Protein AF-A0A6I9NSM4-F1 (afdb_monomer)

Secondary structure (DSSP, 8-state):
--HHHHHHHHHH-HHHHHHHHHHHHSS-EEEEE-------HHHHHHHHHHHHHT-S-TTTTTTS--TTSSEEEEEETTS-EEEEE-STT--HHHHHHHHHHHHHHHTS----PPP----PPPPPPP----HHHHHHHHHHHHHH-

Mean predicted aligned error: 5.54 Å

Solvent-accessible surface area (backbone atoms only — not comparable to full-atom values): 8936 Å² total; per-residue (Å²): 136,54,75,64,55,61,57,51,51,45,74,76,36,75,58,30,30,53,31,52,52,50,62,72,70,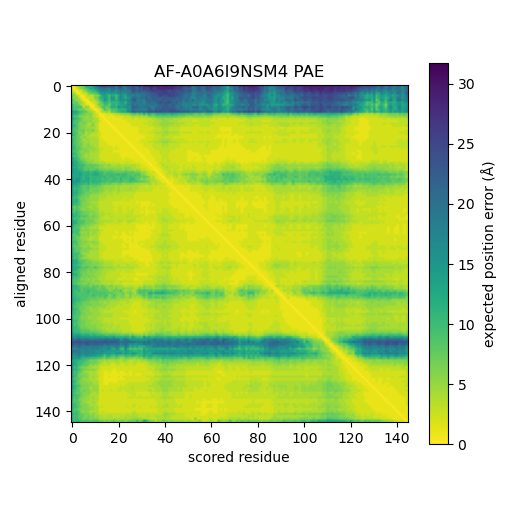40,95,61,45,78,30,81,35,69,85,72,85,89,66,55,83,89,46,40,65,60,52,52,50,41,40,48,74,57,17,71,24,63,92,53,38,35,72,63,62,62,79,82,40,55,40,30,41,38,41,33,75,88,70,53,69,49,66,37,66,35,65,92,87,48,63,68,68,68,53,52,56,49,51,54,51,51,60,58,53,71,70,52,78,88,87,72,84,74,81,90,66,96,72,83,78,84,80,83,74,57,73,84,80,48,76,65,56,49,49,53,50,53,56,51,34,67,73,62,98

Sequence (145 aa):
MSLLFAGYLIRLDKTNTKSVWAIQRSIFTLCLDGAMPQVSDETYRSSAAIQMLHGGGSQWNSGNRWFDKTLQFIIGEDGTCGANYEHAPAEGPPIVALIDHVVEYTRKPDLVRTPMVPLPMPQKLHFNITPEIKKDIEEAKHAMD

pLDDT: mean 90.78, std 11.03, range [45.78, 98.56]

Nearest PDB structures (foldseek):
  1s5o-assembly1_A  TM=9.633E-01  e=6.895E-17  Homo sapiens
  2h3w-assembly2_B  TM=9.815E-01  e=1.344E-16  Mus musculus
  1t7o-assembly1_A  TM=9.792E-01  e=2.802E-16  Mus musculus
  1t7q-assembly1_A  TM=9.768E-01  e=3.659E-16  Mus musculus
  1ndf-assembly1_A  TM=9.738E-01  e=1.487E-15  Mus musculus

Foldseek 3Di:
DAPVLLVVLCVPDPLSVVLSVCQQPDPFAEFEFEDDDDDDPVCVVVSLVCCQAQNVAPVGCNVSDRLVTQKYWYAYPVRRTDIDGDPVPDDDPVVVVVVVVVVVVVPDDPPDDDDDDDDDDDDDRDGDADPVNVVVSVVVRVVRD

Organism: NCBI:txid8208

InterPro domains:
  IPR000542 Acyltransferase ChoActase/COT/CPT [PS00440] (65-92)
  IPR000542 Acyltransferase ChoActase/COT/CPT [PTHR22589] (9-144)
  IPR039551 Choline/Carnitine o-acyltransferase, domain 1 and 2 [PF00755] (8-144)
  IPR042231 Choline/Carnitine o-acyltransferase, domain 2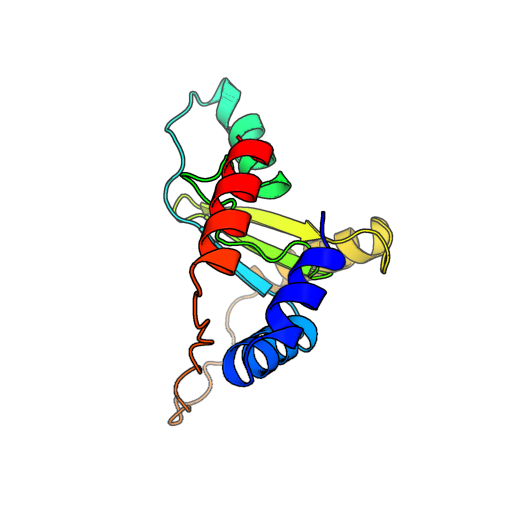 [G3DSA:3.30.559.70] (5-145)

Radius of gyration: 17.63 Å; Cα contacts (8 Å, |Δi|>4): 132; chains: 1; bounding box: 42×33×49 Å

Structure (mmCIF, N/CA/C/O backbone):
data_AF-A0A6I9NSM4-F1
#
_entry.id   AF-A0A6I9NSM4-F1
#
loop_
_atom_site.group_PDB
_atom_site.id
_atom_site.type_symbol
_atom_site.label_atom_id
_atom_site.label_alt_id
_atom_site.label_comp_id
_atom_site.label_asym_id
_atom_site.label_entity_id
_atom_site.label_seq_id
_atom_site.pdbx_PDB_ins_code
_atom_site.Cartn_x
_atom_site.Cartn_y
_atom_site.Cartn_z
_atom_site.occupancy
_atom_site.B_iso_or_equiv
_atom_site.auth_seq_id
_atom_site.auth_comp_id
_atom_site.auth_asym_id
_atom_site.auth_atom_id
_atom_site.pdbx_PDB_model_num
ATOM 1 N N . MET A 1 1 ? 2.173 -3.508 15.546 1.00 45.78 1 MET A N 1
ATOM 2 C CA . MET A 1 1 ? 0.891 -2.867 15.919 1.00 45.78 1 MET A CA 1
ATOM 3 C C . MET A 1 1 ? -0.240 -3.270 14.957 1.00 45.78 1 MET A C 1
ATOM 5 O O . MET A 1 1 ? -1.026 -2.420 14.579 1.00 45.78 1 MET A O 1
ATOM 9 N N . SER A 1 2 ? -0.333 -4.536 14.519 1.00 49.03 2 SER A N 1
ATOM 10 C CA . SER A 1 2 ? -1.093 -4.850 13.291 1.00 49.03 2 SER A CA 1
ATOM 11 C C . SER A 1 2 ? -2.356 -5.710 13.541 1.00 49.03 2 SER A C 1
ATOM 13 O O . SER A 1 2 ? -3.464 -5.234 13.331 1.00 49.03 2 SER A O 1
ATOM 15 N N . LEU A 1 3 ? -2.272 -6.856 14.227 1.00 45.81 3 LEU A N 1
ATOM 16 C CA . LEU A 1 3 ? -3.464 -7.697 14.487 1.00 45.81 3 LEU A CA 1
ATOM 17 C C . LEU A 1 3 ? -4.494 -7.128 15.492 1.00 45.81 3 LEU A C 1
ATOM 19 O O . LEU A 1 3 ? -5.679 -7.466 15.432 1.00 45.81 3 LEU A O 1
ATOM 23 N N . LEU A 1 4 ? -4.072 -6.273 16.429 1.00 53.22 4 LEU A N 1
ATOM 24 C CA . LEU A 1 4 ? -4.947 -5.759 17.498 1.00 53.22 4 LEU A CA 1
ATOM 25 C C . LEU A 1 4 ? -5.906 -4.661 17.010 1.00 53.22 4 LEU A C 1
ATOM 27 O O . LEU A 1 4 ? -7.050 -4.607 17.460 1.00 53.22 4 LEU A O 1
ATOM 31 N N . PHE A 1 5 ? -5.474 -3.826 16.062 1.00 58.25 5 PHE A N 1
ATOM 32 C CA . PHE A 1 5 ? -6.246 -2.671 15.595 1.00 58.25 5 PHE A CA 1
ATOM 33 C C . PHE A 1 5 ? -7.380 -3.080 14.643 1.00 58.25 5 PHE A C 1
ATOM 35 O O . PHE A 1 5 ? -8.528 -2.670 14.823 1.00 58.25 5 PHE A O 1
ATOM 42 N N . ALA A 1 6 ? -7.108 -3.990 13.699 1.00 58.00 6 ALA A N 1
ATOM 43 C CA . ALA A 1 6 ? -8.148 -4.583 12.856 1.00 58.00 6 ALA A CA 1
ATOM 44 C C . ALA A 1 6 ? -9.188 -5.349 13.699 1.00 58.00 6 ALA A C 1
ATOM 46 O O . ALA A 1 6 ? -10.392 -5.228 13.470 1.00 58.00 6 ALA A O 1
ATOM 47 N N . GLY A 1 7 ? -8.735 -6.079 14.727 1.00 58.19 7 GLY A N 1
ATOM 48 C CA . GLY A 1 7 ? -9.611 -6.766 15.679 1.00 58.19 7 GLY A CA 1
ATOM 49 C C . GLY A 1 7 ? -10.510 -5.825 16.491 1.00 58.19 7 GLY A C 1
ATOM 50 O O . GLY A 1 7 ? -11.638 -6.200 16.815 1.00 58.19 7 GLY A O 1
ATOM 51 N N . TYR A 1 8 ? -10.050 -4.606 16.789 1.00 61.12 8 TYR A N 1
ATOM 52 C CA . TYR A 1 8 ? -10.836 -3.579 17.478 1.00 61.12 8 TYR A CA 1
ATOM 53 C C . TYR A 1 8 ? -11.896 -2.948 16.560 1.00 61.12 8 TYR A C 1
ATOM 55 O O . TYR A 1 8 ? -13.075 -2.920 16.919 1.00 61.12 8 TYR A O 1
ATOM 63 N N . LEU A 1 9 ? -11.522 -2.557 15.333 1.00 60.81 9 LEU A N 1
ATOM 64 C CA . LEU A 1 9 ? -12.447 -1.984 14.339 1.00 60.81 9 LEU A CA 1
ATOM 65 C C . LEU A 1 9 ? -13.624 -2.915 13.997 1.00 60.81 9 LEU A C 1
ATOM 67 O O . LEU A 1 9 ? -14.745 -2.447 13.785 1.00 60.81 9 LEU A O 1
ATOM 71 N N . ILE A 1 10 ? -13.384 -4.231 13.960 1.00 62.84 10 ILE A N 1
ATOM 72 C CA . ILE A 1 10 ? -14.404 -5.253 13.666 1.00 62.84 10 ILE A CA 1
ATOM 73 C C . ILE A 1 10 ? -15.458 -5.358 14.783 1.00 62.84 10 ILE A C 1
ATOM 75 O O . ILE A 1 10 ? -16.612 -5.687 14.520 1.00 62.84 10 ILE A O 1
ATOM 79 N N . ARG A 1 11 ? -15.106 -5.082 16.044 1.00 66.88 11 ARG A N 1
ATOM 80 C CA . ARG A 1 11 ? -16.027 -5.303 17.175 1.00 66.88 11 ARG A CA 1
ATOM 81 C C . 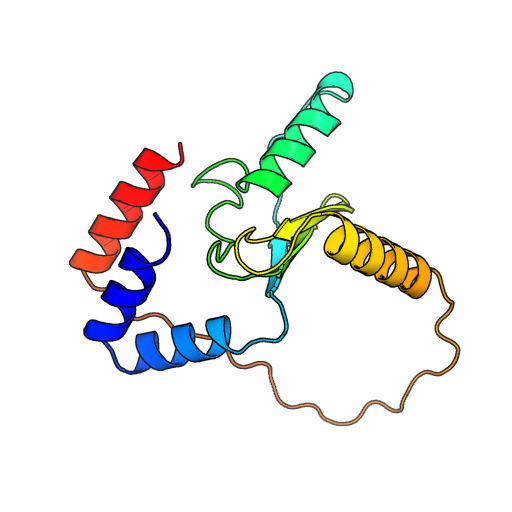ARG A 1 11 ? -17.120 -4.246 17.301 1.00 66.88 11 ARG A C 1
ATOM 83 O O . ARG A 1 11 ? -18.118 -4.507 17.965 1.00 66.88 11 ARG A O 1
ATOM 90 N N . LEU A 1 12 ? -16.938 -3.077 16.692 1.00 68.44 12 LEU A N 1
ATOM 91 C CA . LEU A 1 12 ? -17.755 -1.899 16.989 1.00 68.44 12 LEU A CA 1
ATOM 92 C C . LEU A 1 12 ? -18.853 -1.620 15.956 1.00 68.44 12 LEU A C 1
ATOM 94 O O . LEU A 1 12 ? -19.884 -1.059 16.314 1.00 68.44 12 LEU A O 1
ATOM 98 N N . ASP A 1 13 ? -18.675 -2.012 14.688 1.00 88.06 13 ASP A N 1
ATOM 99 C CA . ASP A 1 13 ? -19.607 -1.633 13.619 1.00 88.06 13 ASP A CA 1
ATOM 100 C C . ASP A 1 13 ? -19.641 -2.639 12.448 1.00 88.06 13 ASP A C 1
ATOM 102 O O . ASP A 1 13 ? -18.618 -3.160 11.987 1.00 88.06 13 ASP A O 1
ATOM 106 N N . LYS A 1 14 ? -20.848 -2.914 11.931 1.00 91.06 14 LYS A N 1
ATOM 107 C CA . LYS A 1 14 ? -21.066 -3.874 10.830 1.00 91.06 14 LYS A CA 1
ATOM 108 C C . LYS A 1 14 ? -20.505 -3.387 9.490 1.00 91.06 14 LYS A C 1
ATOM 110 O O . LYS A 1 14 ? -20.100 -4.214 8.673 1.00 91.06 14 LYS A O 1
ATOM 115 N N . THR A 1 15 ? -20.510 -2.081 9.237 1.00 93.75 15 THR A N 1
ATOM 116 C CA . THR A 1 15 ? -19.940 -1.466 8.028 1.00 93.75 15 THR A CA 1
ATOM 117 C C . THR A 1 15 ? -18.421 -1.565 8.068 1.00 93.75 15 THR A C 1
ATOM 119 O O . THR A 1 15 ? -17.836 -2.081 7.118 1.00 93.75 15 THR A O 1
ATOM 122 N N . ASN A 1 16 ? -17.803 -1.205 9.198 1.00 93.19 16 ASN A N 1
ATOM 123 C CA . ASN A 1 16 ? -16.359 -1.347 9.420 1.00 93.19 16 ASN A CA 1
ATOM 124 C C . ASN A 1 16 ? -15.919 -2.794 9.220 1.00 93.19 16 ASN A C 1
ATOM 126 O O . ASN A 1 16 ? -14.979 -3.058 8.478 1.00 93.19 16 ASN A O 1
ATOM 130 N N . THR A 1 17 ? -16.660 -3.740 9.804 1.00 92.00 17 THR A N 1
ATOM 131 C CA . THR A 1 17 ? -16.415 -5.176 9.630 1.00 92.00 17 THR A CA 1
ATOM 132 C C . THR A 1 17 ? -16.384 -5.558 8.152 1.00 92.00 17 THR A C 1
ATOM 134 O O . THR A 1 17 ? -15.405 -6.135 7.692 1.00 92.00 17 THR A O 1
ATOM 137 N N . LYS A 1 18 ? -17.420 -5.207 7.376 1.00 94.62 18 LYS A N 1
ATOM 138 C CA . LYS A 1 18 ? -17.475 -5.518 5.937 1.00 94.62 18 LYS A CA 1
ATOM 139 C C . LYS A 1 18 ? -16.297 -4.916 5.166 1.00 94.62 18 LYS A C 1
ATOM 141 O O . LYS A 1 18 ? -15.730 -5.602 4.320 1.00 94.62 18 LYS A O 1
ATOM 146 N N . SER A 1 19 ? -15.923 -3.675 5.473 1.00 96.06 19 SER A N 1
ATOM 147 C CA . SER A 1 19 ? -14.778 -2.998 4.857 1.00 96.06 19 SER A CA 1
ATOM 148 C C . SER A 1 19 ? -13.461 -3.713 5.169 1.00 96.06 19 SER A C 1
ATOM 150 O O . SER A 1 19 ? -12.720 -4.043 4.246 1.00 96.06 19 SER A O 1
ATOM 152 N N . VAL A 1 20 ? -13.198 -4.045 6.438 1.00 94.50 20 VAL A N 1
ATOM 153 C CA . VAL A 1 20 ? -11.992 -4.792 6.841 1.00 94.50 20 VAL A CA 1
ATOM 154 C C . VAL A 1 20 ? -11.946 -6.164 6.169 1.00 94.50 20 VAL A C 1
ATOM 156 O O . VAL A 1 20 ? -10.913 -6.546 5.624 1.00 94.50 20 VAL A O 1
ATOM 159 N N . TRP A 1 21 ? -13.071 -6.880 6.124 1.00 94.94 21 TRP A N 1
ATOM 160 C CA . TRP A 1 21 ? -13.162 -8.170 5.438 1.00 94.94 21 TRP A CA 1
ATOM 161 C C . TRP A 1 21 ? -12.852 -8.069 3.943 1.00 94.94 21 TRP A C 1
ATOM 163 O O . TRP A 1 21 ? -12.169 -8.940 3.404 1.00 94.94 21 TRP A O 1
ATOM 173 N N . ALA A 1 22 ? -13.328 -7.021 3.265 1.00 96.81 22 ALA A N 1
ATOM 174 C CA . ALA A 1 22 ? -13.021 -6.795 1.856 1.00 96.81 22 ALA A CA 1
ATOM 175 C C . ALA A 1 22 ? -11.518 -6.548 1.634 1.00 96.81 22 ALA A C 1
ATOM 177 O O . ALA A 1 22 ? -10.941 -7.125 0.713 1.00 96.81 22 ALA A O 1
ATOM 178 N N . ILE A 1 23 ? -10.868 -5.769 2.508 1.00 96.62 23 ILE A N 1
ATOM 179 C CA . ILE A 1 23 ? -9.417 -5.519 2.453 1.00 96.62 23 ILE A CA 1
ATOM 180 C C . ILE A 1 23 ? -8.634 -6.814 2.700 1.00 96.62 23 ILE A C 1
ATOM 182 O O . ILE A 1 23 ? -7.747 -7.170 1.926 1.00 96.62 23 ILE A O 1
ATOM 186 N N . GLN A 1 24 ? -8.985 -7.572 3.740 1.00 94.00 24 GLN A N 1
ATOM 187 C CA . GLN A 1 24 ? -8.307 -8.828 4.070 1.00 94.00 24 GLN A CA 1
ATOM 188 C C . GLN A 1 24 ? -8.412 -9.850 2.931 1.00 94.00 24 GLN A C 1
ATOM 190 O O . GLN A 1 24 ? -7.417 -10.486 2.588 1.00 94.00 24 GLN A O 1
ATOM 195 N N . ARG A 1 25 ? -9.586 -9.955 2.294 1.00 96.06 25 ARG A N 1
ATOM 196 C CA . ARG A 1 25 ? -9.858 -10.919 1.215 1.00 96.06 25 ARG A CA 1
ATOM 197 C C . ARG A 1 25 ? -9.460 -10.457 -0.187 1.00 96.06 25 ARG A C 1
ATOM 199 O O . ARG A 1 25 ? -9.568 -11.259 -1.112 1.00 96.06 25 ARG A O 1
ATOM 206 N N . SER A 1 26 ? -9.044 -9.203 -0.376 1.00 97.88 26 SER A N 1
ATOM 207 C CA . SER A 1 26 ? -8.560 -8.735 -1.681 1.00 97.88 26 SER A CA 1
ATOM 208 C C . SER A 1 26 ? -7.342 -9.550 -2.146 1.00 97.88 26 SER A C 1
ATOM 210 O O . SER A 1 26 ? -6.662 -10.176 -1.334 1.00 97.88 26 SER A O 1
ATOM 212 N N . ILE A 1 27 ? -7.038 -9.548 -3.444 1.00 98.00 27 ILE A N 1
ATOM 213 C CA . ILE A 1 27 ? -5.866 -10.272 -3.970 1.00 98.00 27 ILE A CA 1
ATOM 214 C C . ILE A 1 27 ? -4.570 -9.586 -3.500 1.00 98.00 27 ILE A C 1
ATOM 216 O O . ILE A 1 27 ? -3.672 -10.230 -2.972 1.00 98.00 27 ILE A O 1
ATOM 220 N N . PHE A 1 28 ? -4.512 -8.263 -3.638 1.00 97.25 28 PHE A N 1
ATOM 221 C CA . PHE A 1 28 ? -3.451 -7.375 -3.159 1.00 97.25 28 PHE A CA 1
ATOM 222 C C . PHE A 1 28 ? -4.048 -5.973 -2.939 1.00 97.25 28 PHE A C 1
ATOM 224 O O . PHE A 1 28 ? -5.234 -5.756 -3.214 1.00 97.25 28 PHE A O 1
ATOM 231 N N . THR A 1 29 ? -3.246 -5.029 -2.451 1.00 98.31 29 THR A N 1
ATOM 232 C CA . THR A 1 29 ? -3.615 -3.604 -2.384 1.00 98.31 29 THR A CA 1
ATOM 233 C C . THR A 1 29 ? -2.753 -2.789 -3.347 1.00 98.31 29 THR A C 1
ATOM 235 O O . THR A 1 29 ? -1.563 -3.056 -3.488 1.00 98.31 29 THR A O 1
ATOM 238 N N . LEU A 1 30 ? -3.354 -1.800 -4.011 1.00 98.44 30 LEU A N 1
ATOM 239 C CA . LEU A 1 30 ? -2.647 -0.796 -4.805 1.00 98.44 30 LEU A CA 1
ATOM 240 C C . LEU A 1 30 ? -2.800 0.566 -4.119 1.00 98.44 30 LEU A C 1
ATOM 242 O O . LEU A 1 30 ? -3.919 1.052 -3.963 1.00 98.44 30 LEU A O 1
ATOM 246 N N . CYS A 1 31 ? -1.684 1.157 -3.715 1.00 98.56 31 CYS A N 1
ATOM 247 C CA . CYS A 1 31 ? -1.600 2.468 -3.087 1.00 98.56 31 CYS A CA 1
ATOM 248 C C . CYS A 1 31 ? -1.240 3.504 -4.154 1.00 98.56 31 CYS A C 1
ATOM 250 O O . CYS A 1 31 ? -0.174 3.420 -4.765 1.00 98.56 31 CYS A O 1
ATOM 252 N N . LEU A 1 32 ? -2.138 4.460 -4.383 1.00 98.44 32 LEU A N 1
ATOM 253 C CA . LEU A 1 32 ? -1.884 5.616 -5.242 1.00 98.44 32 LEU A CA 1
ATOM 254 C C . LEU A 1 32 ? -1.456 6.772 -4.340 1.00 98.44 32 LEU A C 1
ATOM 256 O O . LEU A 1 32 ? -2.292 7.331 -3.631 1.00 98.44 32 LEU A O 1
ATOM 260 N N . ASP A 1 33 ? -0.158 7.041 -4.300 1.00 98.31 33 ASP A N 1
ATOM 261 C CA . ASP A 1 33 ? 0.459 7.990 -3.380 1.00 98.31 33 ASP A CA 1
ATOM 262 C C . ASP A 1 33 ? 0.495 9.403 -3.958 1.00 98.31 33 ASP A C 1
ATOM 264 O O . ASP A 1 33 ? 0.784 9.600 -5.139 1.00 98.31 33 ASP A O 1
ATOM 268 N N . GLY A 1 34 ? 0.234 10.379 -3.089 1.00 96.94 34 GLY A N 1
ATOM 269 C CA . GLY A 1 34 ? 0.370 11.795 -3.419 1.00 96.94 34 GLY A CA 1
ATOM 270 C C . GLY A 1 34 ? 1.803 12.300 -3.255 1.00 96.94 34 GLY A C 1
ATOM 271 O O . GLY A 1 34 ? 2.701 11.553 -2.849 1.00 96.94 34 GLY A O 1
ATOM 272 N N . ALA A 1 35 ? 1.985 13.591 -3.534 1.00 94.38 35 ALA A N 1
ATOM 273 C CA . ALA A 1 35 ? 3.261 14.294 -3.431 1.00 94.38 35 ALA A CA 1
ATOM 274 C C . ALA A 1 35 ? 3.999 14.038 -2.106 1.00 94.38 35 ALA A C 1
ATOM 276 O O . ALA A 1 35 ? 3.411 14.093 -1.025 1.00 94.38 35 ALA A O 1
ATOM 277 N N . MET A 1 36 ? 5.314 13.852 -2.202 1.00 93.31 36 MET A N 1
ATOM 278 C CA . MET A 1 36 ? 6.247 13.814 -1.073 1.00 93.31 36 MET A CA 1
ATOM 279 C C . MET A 1 36 ? 7.058 15.123 -1.000 1.00 93.31 36 MET A C 1
ATOM 281 O O . MET A 1 36 ? 7.111 15.865 -1.989 1.00 93.31 36 MET A O 1
ATOM 285 N N . PRO A 1 37 ? 7.711 15.436 0.140 1.00 91.12 37 PRO A N 1
ATOM 286 C CA . PRO A 1 37 ? 8.630 16.566 0.232 1.00 91.12 37 PRO A CA 1
ATOM 287 C C . PRO A 1 37 ? 9.672 16.539 -0.881 1.00 91.12 37 PRO A C 1
ATOM 289 O O . PRO A 1 37 ? 10.268 15.498 -1.159 1.00 91.12 37 PRO A O 1
ATOM 292 N N . GLN A 1 38 ? 9.928 17.702 -1.477 1.00 88.75 38 GLN A N 1
ATOM 293 C CA . GLN A 1 38 ? 11.026 17.845 -2.425 1.00 88.75 38 GLN A CA 1
ATOM 294 C C . GLN A 1 38 ? 12.350 17.663 -1.686 1.00 88.75 38 GLN A C 1
ATOM 296 O O . GLN A 1 38 ? 12.598 18.292 -0.655 1.00 88.75 38 GLN A O 1
ATOM 301 N N . VAL A 1 39 ? 13.192 16.796 -2.225 1.00 91.69 39 VAL A N 1
ATOM 302 C CA . VAL A 1 39 ? 14.505 16.460 -1.677 1.00 91.69 39 VAL A CA 1
ATOM 303 C C . VAL A 1 39 ? 15.563 16.651 -2.758 1.00 91.69 39 VAL A C 1
ATOM 305 O O . VAL A 1 39 ? 15.238 16.752 -3.939 1.00 91.69 39 VAL A O 1
ATOM 308 N N . SER A 1 40 ? 16.833 16.734 -2.371 1.00 90.94 40 SER A N 1
ATOM 309 C CA . SER A 1 40 ? 17.920 16.783 -3.352 1.00 90.94 40 SER A CA 1
ATOM 310 C C . SER A 1 40 ? 18.043 15.452 -4.097 1.00 90.94 40 SER A C 1
ATOM 312 O O . SER A 1 40 ? 17.714 14.398 -3.547 1.00 90.94 40 SER A O 1
ATOM 314 N N . ASP A 1 41 ? 18.619 15.471 -5.300 1.00 89.38 41 ASP A N 1
ATOM 315 C CA . ASP A 1 41 ? 18.890 14.247 -6.073 1.00 89.38 41 ASP A CA 1
ATOM 316 C C . ASP A 1 41 ? 19.710 13.216 -5.275 1.00 89.38 41 ASP A C 1
ATOM 318 O O . ASP A 1 41 ? 19.498 12.009 -5.390 1.00 89.38 41 ASP A O 1
ATOM 322 N N . GLU A 1 42 ? 20.613 13.686 -4.408 1.00 91.62 42 GLU A N 1
ATOM 323 C CA . GLU A 1 42 ? 21.431 12.842 -3.531 1.00 91.62 42 GLU A CA 1
ATOM 324 C C . GLU A 1 42 ? 20.589 12.062 -2.508 1.00 91.62 42 GLU A C 1
ATOM 326 O O . GLU A 1 42 ? 20.893 10.914 -2.186 1.00 91.62 42 GLU A O 1
ATOM 331 N N . THR A 1 43 ? 19.501 12.661 -2.019 1.00 92.44 43 THR A N 1
ATOM 332 C CA . THR A 1 43 ? 18.636 12.078 -0.980 1.00 92.44 43 THR A CA 1
ATOM 333 C C . THR A 1 43 ? 17.356 11.457 -1.539 1.00 92.44 43 THR A C 1
ATOM 335 O O . THR A 1 43 ? 16.642 10.770 -0.804 1.00 92.44 43 THR A O 1
ATOM 338 N N . TYR A 1 44 ? 17.101 11.598 -2.845 1.00 91.44 44 TYR A N 1
ATOM 339 C CA . TYR A 1 44 ? 15.921 11.061 -3.526 1.00 91.44 44 TYR A CA 1
ATOM 340 C C . TYR A 1 44 ? 15.707 9.566 -3.266 1.00 91.44 44 TYR A C 1
ATOM 342 O O . TYR A 1 44 ? 14.625 9.159 -2.851 1.00 91.44 44 TYR A O 1
ATOM 350 N N . ARG A 1 45 ? 16.749 8.735 -3.421 1.00 92.50 45 ARG A N 1
ATOM 351 C CA . ARG A 1 45 ? 16.631 7.279 -3.206 1.00 92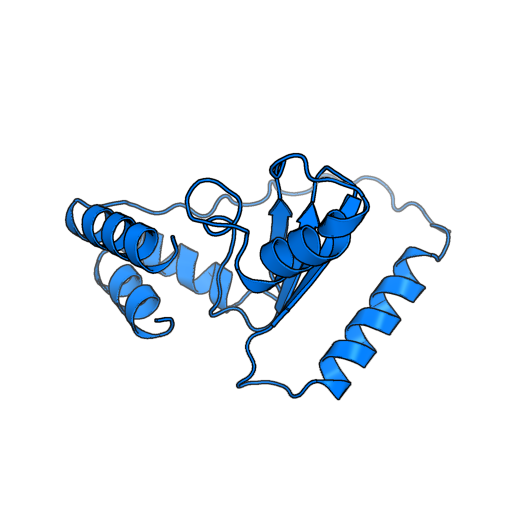.50 45 ARG A CA 1
ATOM 352 C C . ARG A 1 45 ? 16.262 6.924 -1.769 1.00 92.50 45 ARG A C 1
ATOM 354 O O . ARG A 1 45 ? 15.472 6.009 -1.549 1.00 92.50 45 ARG A O 1
ATOM 361 N N . SER A 1 46 ? 16.823 7.644 -0.803 1.00 94.31 46 SER A N 1
ATOM 362 C CA . SER A 1 46 ? 16.504 7.454 0.612 1.00 94.31 46 SER A CA 1
ATOM 363 C C . SER A 1 46 ? 15.062 7.866 0.903 1.00 94.31 46 SER A C 1
ATOM 365 O O . SER A 1 46 ? 14.351 7.137 1.587 1.00 94.31 46 SER A O 1
ATOM 367 N N . SER A 1 47 ? 14.604 8.981 0.326 1.00 93.50 47 SER A N 1
ATOM 368 C CA . SER A 1 47 ? 13.212 9.436 0.435 1.00 93.50 47 SER A CA 1
ATOM 369 C C . SER A 1 47 ? 12.230 8.427 -0.173 1.00 93.50 47 SER A C 1
ATOM 371 O O . SER A 1 47 ? 11.257 8.039 0.472 1.00 93.50 47 SER A O 1
ATOM 373 N N . ALA A 1 48 ? 12.538 7.900 -1.362 1.00 95.19 48 ALA A N 1
ATOM 374 C CA . ALA A 1 48 ? 11.750 6.849 -1.998 1.00 95.19 48 ALA A CA 1
ATOM 375 C C . ALA A 1 48 ? 11.684 5.583 -1.124 1.00 95.19 48 ALA A C 1
ATOM 377 O O . ALA A 1 48 ? 10.608 5.023 -0.921 1.00 95.19 48 ALA A O 1
ATOM 378 N N . ALA A 1 49 ? 12.808 5.151 -0.539 1.00 95.94 49 ALA A N 1
ATOM 379 C CA . ALA A 1 49 ? 12.834 4.003 0.368 1.00 95.94 49 ALA A CA 1
ATOM 380 C C . ALA A 1 49 ? 11.962 4.226 1.619 1.00 95.94 49 ALA A C 1
ATOM 382 O O . ALA A 1 49 ? 11.210 3.334 2.004 1.00 95.94 49 ALA A O 1
ATOM 383 N N . ILE A 1 50 ? 12.007 5.423 2.211 1.00 95.88 50 ILE A N 1
ATOM 384 C CA . ILE A 1 50 ? 11.154 5.838 3.339 1.00 95.88 50 ILE A CA 1
ATOM 385 C C . ILE A 1 50 ? 9.667 5.767 2.954 1.00 95.88 50 ILE A C 1
ATOM 387 O O . ILE A 1 50 ? 8.848 5.196 3.683 1.00 95.88 50 ILE A O 1
ATOM 391 N N . GLN A 1 51 ? 9.308 6.290 1.778 1.00 97.00 51 GLN A N 1
ATOM 392 C CA . GLN A 1 51 ? 7.939 6.238 1.265 1.00 97.00 51 GLN A CA 1
ATOM 393 C C . GLN A 1 51 ? 7.449 4.794 1.066 1.00 97.00 51 GLN A C 1
ATOM 395 O O . GLN A 1 51 ? 6.309 4.471 1.418 1.00 97.00 51 GLN A O 1
ATOM 400 N N . MET A 1 52 ? 8.297 3.908 0.536 1.00 97.62 52 MET A N 1
ATOM 401 C CA . MET A 1 52 ? 7.942 2.497 0.342 1.00 97.62 52 MET A CA 1
ATOM 402 C C . MET A 1 52 ? 7.850 1.732 1.668 1.00 97.62 52 MET A C 1
ATOM 404 O O . MET A 1 52 ? 6.984 0.872 1.825 1.00 97.62 52 MET A O 1
ATOM 408 N N . LEU A 1 53 ? 8.725 2.044 2.627 1.00 96.56 53 LEU A N 1
ATOM 409 C CA . LEU A 1 53 ? 8.811 1.320 3.892 1.00 96.56 53 LEU A CA 1
ATOM 410 C C . LEU A 1 53 ? 7.632 1.634 4.813 1.00 96.56 53 LEU A C 1
ATOM 412 O O . LEU A 1 53 ? 7.002 0.717 5.336 1.00 96.56 53 LEU A O 1
ATOM 416 N N . HIS A 1 54 ? 7.332 2.919 5.008 1.00 96.12 54 HIS A N 1
ATOM 417 C CA . HIS A 1 54 ? 6.297 3.340 5.952 1.00 96.12 54 HIS A CA 1
ATOM 418 C C . HIS A 1 54 ? 5.440 4.513 5.471 1.00 96.12 54 HIS A C 1
ATOM 420 O O . HIS A 1 54 ? 4.506 4.882 6.173 1.00 96.12 54 HIS A O 1
ATOM 426 N N . GLY A 1 55 ? 5.687 5.084 4.288 1.00 97.12 55 GLY A N 1
ATOM 427 C CA . GLY A 1 55 ? 4.850 6.146 3.708 1.00 97.12 55 GLY A CA 1
ATOM 428 C C . GLY A 1 55 ? 5.247 7.575 4.085 1.00 97.12 55 GLY A C 1
ATOM 429 O O . GLY A 1 55 ? 4.557 8.508 3.689 1.00 97.12 55 GLY A O 1
ATOM 430 N N . GLY A 1 56 ? 6.353 7.764 4.811 1.00 95.69 56 GLY A N 1
ATOM 431 C CA . GLY A 1 56 ? 6.918 9.092 5.088 1.00 95.69 56 GLY A CA 1
ATOM 432 C C . GLY A 1 56 ? 6.319 9.870 6.262 1.00 95.69 56 GLY A C 1
ATOM 433 O O . GLY A 1 56 ? 6.809 10.955 6.546 1.00 95.69 56 GLY A O 1
ATOM 434 N N . GLY A 1 57 ? 5.315 9.335 6.957 1.00 95.62 57 GLY A N 1
ATOM 435 C CA . GLY A 1 57 ? 4.716 9.939 8.150 1.00 95.62 57 GLY A CA 1
ATOM 436 C C . GLY A 1 57 ? 3.211 10.158 8.013 1.00 95.62 57 GLY A C 1
ATOM 437 O O . GLY A 1 57 ? 2.624 10.035 6.931 1.00 95.62 57 GLY A O 1
ATOM 438 N N . SER A 1 58 ? 2.570 10.498 9.129 1.00 95.75 58 SER A N 1
ATOM 439 C CA . SER A 1 58 ? 1.117 10.637 9.244 1.00 95.75 58 SER A CA 1
ATOM 440 C C . SER A 1 58 ? 0.525 11.752 8.375 1.00 95.75 58 SER A C 1
ATOM 442 O O . SER A 1 58 ? -0.637 11.666 7.974 1.00 95.75 58 SER A O 1
ATOM 444 N N . GLN A 1 59 ? 1.326 12.775 8.062 1.00 95.62 59 GLN A N 1
ATOM 445 C CA . GLN A 1 59 ? 0.957 13.891 7.183 1.00 95.62 59 GLN A CA 1
ATOM 446 C C . GLN A 1 59 ? 1.145 13.580 5.690 1.00 95.62 59 GLN A C 1
ATOM 448 O O . GLN A 1 59 ? 0.737 14.379 4.850 1.00 95.62 59 GLN A O 1
ATOM 453 N N . TRP A 1 60 ? 1.747 12.432 5.370 1.00 96.19 60 TRP A N 1
ATOM 454 C CA . TRP A 1 60 ? 2.070 12.001 4.013 1.00 96.19 60 TRP A CA 1
ATOM 455 C C . TRP A 1 60 ? 1.281 10.736 3.656 1.00 96.19 60 TRP A C 1
ATOM 457 O O . TRP A 1 60 ? 0.058 10.688 3.788 1.00 96.19 60 TRP A O 1
ATOM 467 N N . ASN A 1 61 ? 1.966 9.688 3.201 1.00 98.06 61 ASN A N 1
ATOM 468 C CA . ASN A 1 61 ? 1.352 8.497 2.632 1.00 98.06 61 ASN A CA 1
ATOM 469 C C . ASN A 1 61 ? 1.236 7.329 3.631 1.00 98.06 61 ASN A C 1
ATOM 471 O O . ASN A 1 61 ? 0.732 6.269 3.261 1.00 98.06 61 ASN A O 1
ATOM 475 N N . SER A 1 62 ? 1.628 7.484 4.905 1.00 97.88 62 SER A N 1
ATOM 476 C CA . SER A 1 62 ? 1.516 6.402 5.906 1.00 97.88 62 SER A CA 1
ATOM 477 C C . SER A 1 62 ? 0.073 5.955 6.156 1.00 97.88 62 SER A C 1
ATOM 479 O O . SER A 1 62 ? -0.173 4.777 6.407 1.00 97.88 62 SER A O 1
ATOM 481 N N . GLY A 1 63 ? -0.893 6.873 6.044 1.00 96.69 63 GLY A N 1
ATOM 482 C CA . GLY A 1 63 ? -2.323 6.555 6.125 1.00 96.69 63 GLY A CA 1
ATOM 483 C C . GLY A 1 63 ? -2.889 5.884 4.866 1.00 96.69 63 GLY A C 1
ATOM 484 O O . GLY A 1 63 ? -3.975 5.313 4.914 1.00 96.69 63 GLY A O 1
ATOM 485 N N . ASN A 1 64 ? -2.156 5.908 3.749 1.00 98.19 64 ASN A N 1
ATOM 486 C CA . ASN A 1 64 ? -2.542 5.297 2.475 1.00 98.19 64 ASN A CA 1
ATOM 487 C C . ASN A 1 64 ? -2.053 3.840 2.381 1.00 98.19 64 ASN A C 1
ATOM 489 O O . ASN A 1 64 ? -1.537 3.399 1.351 1.00 98.19 64 ASN A O 1
ATOM 493 N N . ARG A 1 65 ? -2.125 3.104 3.495 1.00 97.62 65 ARG A N 1
ATOM 494 C CA . ARG A 1 65 ? -1.575 1.752 3.660 1.00 97.62 65 ARG A CA 1
ATOM 495 C C . ARG A 1 65 ? -2.512 0.885 4.490 1.00 97.62 65 ARG A C 1
ATOM 497 O O . ARG A 1 65 ? -3.274 1.371 5.321 1.00 97.62 65 ARG A O 1
ATOM 504 N N . TRP A 1 66 ? -2.382 -0.423 4.314 1.00 96.94 66 TRP A N 1
ATOM 505 C CA . TRP A 1 66 ? -2.906 -1.434 5.222 1.00 96.94 66 TRP A CA 1
ATOM 506 C C . TRP A 1 66 ? -1.813 -2.471 5.492 1.00 96.94 66 TRP A C 1
ATOM 508 O O . TRP A 1 66 ? -1.702 -3.459 4.774 1.00 96.94 66 TRP A O 1
ATOM 518 N N . PHE A 1 67 ? -0.984 -2.243 6.514 1.00 95.31 67 PHE A N 1
ATOM 519 C CA . PHE A 1 67 ? 0.233 -3.036 6.767 1.00 95.31 67 PHE A CA 1
ATOM 520 C C . PHE A 1 67 ? -0.009 -4.508 7.154 1.00 95.31 67 PHE A C 1
ATOM 522 O O . PHE A 1 67 ? 0.917 -5.303 7.079 1.00 95.31 67 PHE A O 1
ATOM 529 N N . ASP A 1 68 ? -1.240 -4.901 7.508 1.00 94.25 68 ASP A N 1
ATOM 530 C CA . ASP A 1 68 ? -1.609 -6.326 7.629 1.00 94.25 68 ASP A CA 1
ATOM 531 C C . ASP A 1 68 ? -1.766 -7.023 6.267 1.00 94.25 68 ASP A C 1
ATOM 533 O O . ASP A 1 68 ? -1.992 -8.232 6.201 1.00 94.25 68 ASP A O 1
ATOM 537 N N . LYS A 1 69 ? -1.753 -6.275 5.157 1.00 94.31 69 LYS A N 1
ATOM 538 C CA . LYS A 1 69 ? -1.902 -6.857 3.830 1.00 94.31 69 LYS A CA 1
ATOM 539 C C . LYS A 1 69 ? -0.572 -7.450 3.390 1.00 94.31 69 LYS A C 1
ATOM 541 O O . LYS A 1 69 ? 0.421 -6.741 3.292 1.00 94.31 69 LYS A O 1
ATOM 546 N N . THR A 1 70 ? -0.605 -8.726 3.007 1.00 94.56 70 THR A N 1
ATOM 547 C CA . THR A 1 70 ? 0.567 -9.459 2.513 1.00 94.56 70 THR A CA 1
ATOM 548 C C . THR A 1 70 ? 1.308 -8.739 1.397 1.00 94.56 70 THR A C 1
ATOM 550 O O . THR A 1 70 ? 2.527 -8.763 1.397 1.00 94.56 70 THR A O 1
ATOM 553 N N . LEU A 1 71 ? 0.600 -8.112 0.454 1.00 96.19 71 LEU A N 1
ATOM 554 C CA . LEU A 1 71 ? 1.218 -7.438 -0.683 1.00 96.19 71 LEU A CA 1
ATOM 555 C C . LEU A 1 71 ? 0.513 -6.117 -0.985 1.00 96.19 71 LEU A C 1
ATOM 557 O O . LEU A 1 71 ? -0.702 -6.081 -1.218 1.00 96.19 71 LEU A O 1
ATOM 561 N N . GLN A 1 72 ? 1.303 -5.050 -1.013 1.00 98.12 72 GLN A N 1
ATOM 562 C CA . GLN A 1 72 ? 0.891 -3.701 -1.371 1.00 98.12 72 GLN A CA 1
ATOM 563 C C . GLN A 1 72 ? 1.824 -3.175 -2.465 1.00 98.12 72 GLN A C 1
ATOM 565 O O . GLN A 1 72 ? 3.016 -3.016 -2.223 1.00 98.12 72 GLN A O 1
ATOM 570 N N . PHE A 1 73 ? 1.301 -2.894 -3.657 1.00 98.38 73 PHE A N 1
ATOM 571 C CA . PHE A 1 73 ? 2.028 -2.137 -4.680 1.00 98.38 73 PHE A CA 1
ATOM 572 C C . PHE A 1 73 ? 1.796 -0.648 -4.457 1.00 98.38 73 PHE A C 1
ATOM 574 O O . PHE A 1 73 ? 0.674 -0.243 -4.164 1.00 98.38 73 PHE A O 1
ATOM 581 N N . ILE A 1 74 ? 2.835 0.165 -4.601 1.00 98.56 74 ILE A N 1
ATOM 582 C CA . ILE A 1 74 ? 2.793 1.601 -4.326 1.00 98.56 74 ILE A CA 1
ATOM 583 C C . ILE A 1 74 ? 3.237 2.336 -5.584 1.00 98.56 74 ILE A C 1
ATOM 585 O O . ILE A 1 74 ? 4.301 2.034 -6.125 1.00 98.56 74 ILE A O 1
ATOM 589 N N . ILE A 1 75 ? 2.420 3.288 -6.035 1.00 98.06 75 ILE A N 1
ATOM 590 C CA . ILE A 1 75 ? 2.677 4.146 -7.193 1.00 98.06 75 ILE A CA 1
ATOM 591 C C . ILE A 1 75 ? 2.517 5.598 -6.743 1.00 98.06 75 ILE A C 1
ATOM 593 O O . ILE A 1 75 ? 1.405 6.034 -6.449 1.00 98.06 75 ILE A O 1
ATOM 597 N N . GLY A 1 76 ? 3.626 6.324 -6.666 1.00 97.12 76 GLY A N 1
ATOM 598 C CA . GLY A 1 76 ? 3.676 7.759 -6.416 1.00 97.12 76 GLY A CA 1
ATOM 599 C C . GLY A 1 76 ? 3.366 8.564 -7.670 1.00 97.12 76 GLY A C 1
ATOM 600 O O . GLY A 1 76 ? 3.694 8.161 -8.788 1.00 97.12 76 GLY A O 1
ATOM 601 N N . GLU A 1 77 ? 2.745 9.726 -7.482 1.00 95.75 77 GLU A N 1
ATOM 602 C CA . GLU A 1 77 ? 2.452 10.662 -8.573 1.00 95.75 77 GLU A CA 1
ATOM 603 C C . GLU A 1 77 ? 3.703 11.177 -9.309 1.00 95.75 77 GLU A C 1
ATOM 605 O O . GLU A 1 77 ? 3.612 11.564 -10.472 1.00 95.75 77 GLU A O 1
ATOM 610 N N . ASP A 1 78 ? 4.872 11.142 -8.661 1.00 91.88 78 ASP A N 1
ATOM 611 C CA . ASP A 1 78 ? 6.172 11.541 -9.212 1.00 91.88 78 ASP A CA 1
ATOM 612 C C . ASP A 1 78 ? 6.859 10.422 -10.023 1.00 91.88 78 ASP A C 1
ATOM 614 O O . ASP A 1 78 ? 7.970 10.598 -10.523 1.00 91.88 78 ASP A O 1
ATOM 618 N N . GLY A 1 79 ? 6.202 9.266 -10.160 1.00 92.06 79 GLY A N 1
ATOM 619 C CA . GLY A 1 79 ? 6.727 8.082 -10.836 1.00 92.06 79 GLY A CA 1
ATOM 620 C C . GLY A 1 79 ? 7.516 7.136 -9.930 1.00 92.06 79 GLY A C 1
ATOM 621 O O . GLY A 1 79 ? 7.898 6.054 -10.386 1.00 92.06 79 GLY A O 1
ATOM 622 N N . THR A 1 80 ? 7.724 7.479 -8.653 1.00 94.38 80 THR A N 1
ATOM 623 C CA . THR A 1 80 ? 8.288 6.543 -7.677 1.00 94.38 80 THR A CA 1
ATOM 624 C C . THR A 1 80 ? 7.356 5.344 -7.549 1.00 94.38 80 THR A C 1
ATOM 626 O O . THR A 1 80 ? 6.152 5.493 -7.356 1.00 94.38 80 THR A O 1
ATOM 629 N N . CYS A 1 81 ? 7.884 4.128 -7.644 1.00 96.25 81 CYS A N 1
ATOM 630 C CA . CYS A 1 81 ? 7.083 2.926 -7.455 1.00 96.25 81 CYS A CA 1
ATOM 631 C C . CYS A 1 81 ? 7.845 1.841 -6.706 1.00 96.25 81 CYS A C 1
ATOM 633 O O . CYS A 1 81 ? 9.076 1.793 -6.707 1.00 96.25 81 CYS A O 1
ATOM 635 N N . GLY A 1 82 ? 7.093 0.958 -6.062 1.00 96.31 82 GLY A N 1
ATOM 636 C CA . GLY A 1 82 ? 7.649 -0.155 -5.312 1.00 96.31 82 GLY A CA 1
ATOM 637 C C . GLY A 1 82 ? 6.569 -1.046 -4.723 1.00 96.31 82 GLY A C 1
ATOM 638 O O . GLY A 1 82 ? 5.398 -0.986 -5.105 1.00 96.31 82 GLY A O 1
ATOM 639 N N . ALA A 1 83 ? 6.980 -1.893 -3.786 1.00 95.81 83 ALA A N 1
ATOM 640 C CA . ALA A 1 83 ? 6.080 -2.772 -3.064 1.00 95.81 83 ALA A CA 1
ATOM 641 C C . ALA A 1 83 ? 6.452 -2.836 -1.581 1.00 95.81 83 ALA A C 1
ATOM 643 O O . ALA A 1 83 ? 7.625 -2.782 -1.213 1.00 95.81 83 ALA A O 1
ATOM 644 N N . ASN A 1 84 ? 5.436 -2.990 -0.742 1.00 96.31 84 ASN A N 1
ATOM 645 C CA . ASN A 1 84 ? 5.545 -3.317 0.670 1.00 96.31 84 ASN A CA 1
ATOM 646 C C . ASN A 1 84 ? 4.860 -4.670 0.893 1.00 96.31 84 ASN A C 1
ATOM 648 O O . ASN A 1 84 ? 3.788 -4.918 0.334 1.00 96.31 84 ASN A O 1
ATOM 652 N N . TYR A 1 85 ? 5.481 -5.554 1.671 1.00 94.75 85 TYR A N 1
ATOM 653 C CA . TYR A 1 85 ? 4.930 -6.876 1.943 1.00 94.75 85 TYR A CA 1
ATOM 654 C C . TYR A 1 85 ? 5.018 -7.216 3.428 1.00 94.75 85 TYR A C 1
ATOM 656 O O . TYR A 1 85 ? 5.940 -6.794 4.126 1.00 94.75 85 TYR A O 1
ATOM 664 N N . GLU A 1 86 ? 4.034 -7.972 3.900 1.00 93.56 86 GLU A N 1
ATOM 665 C CA . GLU A 1 86 ? 4.034 -8.539 5.246 1.00 93.56 86 GLU A CA 1
ATOM 666 C C . GLU A 1 86 ? 4.829 -9.850 5.215 1.00 93.56 86 GLU A C 1
ATOM 668 O O . GLU A 1 86 ? 4.669 -10.646 4.291 1.00 93.56 86 GLU A O 1
ATOM 673 N N . HIS A 1 87 ? 5.723 -10.049 6.182 1.00 90.50 87 HIS A N 1
ATOM 674 C CA . HIS A 1 87 ? 6.778 -11.062 6.103 1.00 90.50 87 HIS A CA 1
ATOM 675 C C . HIS A 1 87 ? 6.315 -12.460 6.547 1.00 90.50 87 HIS A C 1
ATOM 677 O O . HIS A 1 87 ? 6.894 -13.461 6.133 1.00 90.50 87 HIS A O 1
ATOM 683 N N . ALA A 1 88 ? 5.274 -12.571 7.375 1.00 89.38 88 ALA A N 1
ATOM 684 C CA . ALA A 1 88 ? 4.791 -13.862 7.863 1.00 89.38 88 ALA A CA 1
ATOM 685 C C . ALA A 1 88 ? 4.383 -14.881 6.768 1.00 89.38 88 ALA A C 1
ATOM 687 O O . ALA A 1 88 ? 4.600 -16.074 6.989 1.00 89.38 88 ALA A O 1
ATOM 688 N N . PRO A 1 89 ? 3.796 -14.502 5.610 1.00 83.56 89 PRO A N 1
ATOM 689 C CA . PRO A 1 89 ? 3.290 -15.457 4.624 1.00 83.56 89 PRO A CA 1
ATOM 690 C C . PRO A 1 89 ? 4.326 -15.856 3.569 1.00 83.56 89 PRO A C 1
ATOM 692 O O . PRO A 1 89 ? 4.125 -16.861 2.885 1.00 83.56 89 PRO A O 1
ATOM 695 N N . ALA A 1 90 ? 5.382 -15.061 3.376 1.00 84.62 90 ALA A N 1
ATOM 696 C CA . ALA A 1 90 ? 6.346 -15.260 2.301 1.00 84.62 90 ALA A CA 1
ATOM 697 C C . ALA A 1 90 ? 7.717 -14.656 2.621 1.00 84.62 90 ALA A C 1
ATOM 699 O O . ALA A 1 90 ? 7.831 -13.566 3.174 1.00 84.62 90 ALA A O 1
ATOM 700 N N . GLU A 1 91 ? 8.755 -15.353 2.169 1.00 90.62 91 GLU A N 1
ATOM 701 C CA . GLU A 1 91 ? 10.136 -14.877 2.182 1.00 90.62 91 GLU A CA 1
ATOM 702 C C . GLU A 1 91 ? 10.438 -14.002 0.952 1.00 90.62 91 GLU A C 1
ATOM 704 O O . GLU A 1 91 ? 9.669 -13.948 -0.010 1.00 90.62 91 GLU A O 1
ATOM 709 N N . GLY A 1 92 ? 11.607 -13.357 0.943 1.00 90.69 92 GLY A N 1
ATOM 710 C CA . GLY A 1 92 ? 12.033 -12.468 -0.144 1.00 90.69 92 GLY A CA 1
ATOM 711 C C . GLY A 1 92 ? 12.009 -13.070 -1.565 1.00 90.69 92 GLY A C 1
ATOM 712 O O . GLY A 1 92 ? 11.490 -12.410 -2.466 1.00 90.69 92 GLY A O 1
ATOM 713 N N . PRO A 1 93 ? 12.526 -14.292 -1.827 1.00 95.19 93 PRO A N 1
ATOM 714 C CA . PRO A 1 93 ? 12.680 -14.777 -3.204 1.00 95.19 93 PRO A CA 1
ATOM 715 C C . PRO A 1 93 ? 11.368 -14.897 -4.008 1.00 95.19 93 PRO A C 1
ATOM 717 O O . PRO A 1 93 ? 11.346 -14.424 -5.146 1.00 95.19 93 PRO A O 1
ATOM 720 N N . PRO A 1 94 ? 10.257 -15.441 -3.461 1.00 95.00 94 PRO A N 1
ATOM 721 C CA . PRO A 1 94 ? 8.955 -15.396 -4.134 1.00 95.00 94 PRO A CA 1
ATOM 722 C C . PRO A 1 94 ? 8.463 -13.980 -4.465 1.00 95.00 94 PRO A C 1
ATOM 724 O O . PRO A 1 94 ? 7.890 -13.770 -5.533 1.00 95.00 94 PRO A O 1
ATOM 727 N N . ILE A 1 95 ? 8.696 -13.010 -3.573 1.00 94.00 95 ILE A N 1
ATOM 728 C CA . ILE A 1 95 ? 8.279 -11.615 -3.774 1.00 94.00 95 ILE A CA 1
ATOM 729 C C . ILE A 1 95 ? 9.071 -10.974 -4.916 1.00 94.00 95 ILE A C 1
ATOM 731 O O . ILE A 1 95 ? 8.479 -10.355 -5.797 1.00 94.00 95 ILE A O 1
ATOM 735 N N . VAL A 1 96 ? 10.391 -11.170 -4.948 1.00 94.94 96 VAL A N 1
ATOM 736 C CA . VAL A 1 96 ? 11.248 -10.655 -6.028 1.00 94.94 96 VAL A CA 1
ATOM 737 C C . VAL A 1 96 ? 10.853 -11.266 -7.372 1.00 94.94 96 VAL A C 1
ATOM 739 O O . VAL A 1 96 ? 10.637 -10.530 -8.329 1.00 94.94 96 VAL A O 1
ATOM 742 N N . ALA A 1 97 ? 10.652 -12.587 -7.431 1.00 97.00 97 ALA A N 1
ATOM 743 C CA . ALA A 1 97 ? 10.229 -13.261 -8.659 1.00 97.00 97 ALA A CA 1
ATOM 744 C C . ALA A 1 97 ? 8.877 -12.741 -9.187 1.00 97.00 97 ALA A C 1
ATOM 746 O O . ALA A 1 97 ? 8.696 -12.592 -10.397 1.00 97.00 97 ALA A O 1
ATOM 747 N N . LEU A 1 98 ? 7.931 -12.438 -8.289 1.00 96.38 98 LEU A N 1
ATOM 748 C CA . LEU A 1 98 ? 6.658 -11.814 -8.649 1.00 96.38 98 LEU A CA 1
ATOM 749 C C . LEU A 1 98 ? 6.858 -10.402 -9.217 1.00 96.38 98 LEU A C 1
ATOM 751 O O . LEU A 1 98 ? 6.282 -10.081 -10.255 1.00 96.38 98 LEU A O 1
ATOM 755 N N . ILE A 1 99 ? 7.659 -9.566 -8.550 1.00 95.38 99 ILE A N 1
ATOM 756 C CA . ILE A 1 99 ? 7.924 -8.186 -8.981 1.00 95.38 99 ILE A CA 1
ATOM 757 C C . ILE A 1 99 ? 8.605 -8.175 -10.353 1.00 95.38 99 ILE A C 1
ATOM 759 O O . ILE A 1 99 ? 8.140 -7.465 -11.244 1.00 95.38 99 ILE A O 1
ATOM 763 N N . ASP A 1 100 ? 9.632 -9.001 -10.555 1.00 96.31 100 ASP A N 1
ATOM 764 C CA . ASP A 1 100 ? 10.332 -9.123 -11.838 1.00 96.31 100 ASP A CA 1
ATOM 765 C C . ASP A 1 100 ? 9.365 -9.509 -12.962 1.00 96.31 100 ASP A C 1
ATOM 767 O O . ASP A 1 100 ? 9.3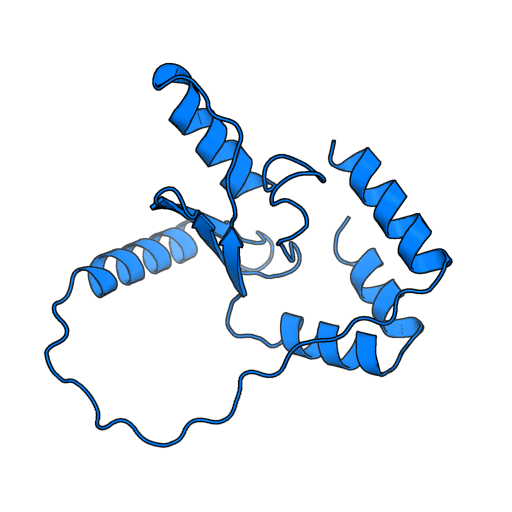69 -8.904 -14.037 1.00 96.31 100 ASP A O 1
ATOM 771 N N . HIS A 1 101 ? 8.477 -10.474 -12.701 1.00 97.12 101 HIS A N 1
ATOM 772 C CA . HIS A 1 101 ? 7.459 -10.880 -13.664 1.00 97.12 101 HIS A CA 1
ATOM 773 C C . HIS A 1 101 ? 6.495 -9.738 -14.014 1.00 97.12 101 HIS A C 1
ATOM 775 O O . HIS A 1 101 ? 6.189 -9.536 -15.189 1.00 97.12 101 HIS A O 1
ATOM 781 N N . VAL A 1 102 ? 6.018 -8.987 -13.015 1.00 96.12 102 VAL A N 1
ATOM 782 C CA . VAL A 1 102 ? 5.096 -7.857 -13.219 1.00 96.12 102 VAL A CA 1
ATOM 783 C C . VAL A 1 102 ? 5.767 -6.736 -14.015 1.00 96.12 102 VAL A C 1
ATOM 785 O O . VAL A 1 102 ? 5.171 -6.237 -14.967 1.00 96.12 102 VAL A O 1
ATOM 788 N N . VAL A 1 103 ? 7.007 -6.371 -13.676 1.00 95.12 103 VAL A N 1
ATOM 789 C CA . VAL A 1 103 ? 7.774 -5.333 -14.386 1.00 95.12 103 VAL A CA 1
ATOM 790 C C . VAL A 1 103 ? 8.032 -5.732 -15.837 1.00 95.12 103 VAL A C 1
ATOM 792 O O . VAL A 1 103 ? 7.906 -4.908 -16.740 1.00 95.12 103 VAL A O 1
ATOM 795 N N . GLU A 1 104 ? 8.366 -6.994 -16.094 1.00 96.31 104 GLU A N 1
ATOM 796 C CA . GLU A 1 104 ? 8.552 -7.460 -17.467 1.00 96.31 104 GLU A CA 1
ATOM 797 C C . GLU A 1 104 ? 7.223 -7.515 -18.233 1.00 96.31 104 GLU A C 1
ATOM 799 O O . GLU A 1 104 ? 7.169 -7.215 -19.425 1.00 96.31 104 GLU A O 1
ATOM 804 N N . TYR A 1 105 ? 6.122 -7.847 -17.555 1.00 94.81 105 TYR A N 1
ATOM 805 C CA . TYR A 1 105 ? 4.794 -7.827 -18.159 1.00 94.81 105 TYR A CA 1
ATOM 806 C C . TYR A 1 105 ? 4.376 -6.415 -18.588 1.00 94.81 105 TYR A C 1
ATOM 808 O O . TYR A 1 105 ? 3.865 -6.256 -19.694 1.00 94.81 105 TYR A O 1
ATOM 816 N N . THR A 1 106 ? 4.621 -5.387 -17.768 1.00 93.56 106 THR A N 1
ATOM 817 C CA . THR A 1 106 ? 4.217 -4.000 -18.076 1.00 93.56 106 THR A CA 1
ATOM 818 C C . THR A 1 106 ? 4.991 -3.371 -19.236 1.00 93.56 106 THR A C 1
ATOM 820 O O . THR A 1 106 ? 4.536 -2.386 -19.811 1.00 93.56 106 THR A O 1
ATOM 823 N N . ARG A 1 107 ? 6.136 -3.946 -19.623 1.00 93.12 107 ARG A N 1
ATOM 824 C CA . ARG A 1 107 ? 6.904 -3.535 -20.811 1.00 93.12 107 ARG A CA 1
ATOM 825 C C . ARG A 1 107 ? 6.339 -4.080 -22.118 1.00 93.12 107 ARG A C 1
ATOM 827 O O . ARG A 1 107 ? 6.725 -3.610 -23.190 1.00 93.12 107 ARG A O 1
ATOM 834 N N . LYS A 1 108 ? 5.464 -5.088 -22.061 1.00 91.75 108 LYS A N 1
ATOM 835 C CA . LYS A 1 108 ? 4.877 -5.683 -23.264 1.00 91.75 108 LYS A CA 1
ATOM 836 C C . LYS A 1 108 ? 3.894 -4.695 -23.901 1.00 91.75 108 LYS A C 1
ATOM 838 O O . LYS A 1 108 ? 3.106 -4.084 -23.185 1.00 91.75 108 LYS A O 1
ATOM 843 N N . PRO A 1 109 ? 3.906 -4.541 -25.235 1.00 85.44 109 PRO A N 1
ATOM 844 C CA . PRO A 1 109 ? 2.940 -3.687 -25.911 1.00 85.44 1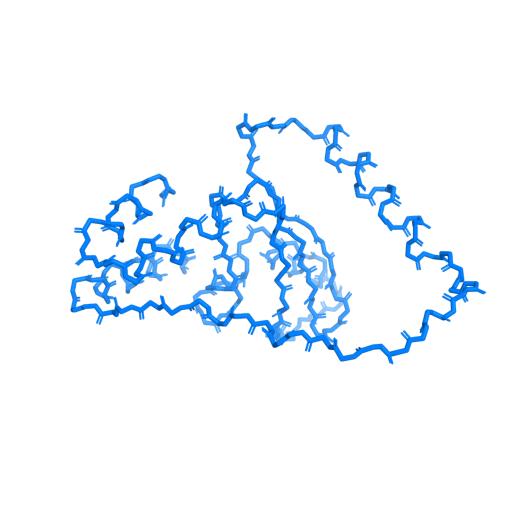09 PRO A CA 1
ATOM 845 C C . PRO A 1 109 ? 1.525 -4.260 -25.769 1.00 85.44 109 PRO A C 1
ATOM 847 O O . PRO A 1 109 ? 1.329 -5.474 -25.858 1.00 85.44 109 PRO A O 1
ATOM 850 N N . ASP A 1 110 ? 0.527 -3.389 -25.620 1.00 82.94 110 ASP A N 1
ATOM 851 C CA . ASP A 1 110 ? -0.880 -3.790 -25.661 1.00 82.94 110 ASP A CA 1
ATOM 852 C C . ASP A 1 110 ? -1.258 -4.217 -27.086 1.00 82.94 110 ASP A C 1
ATOM 854 O O . ASP A 1 110 ? -1.520 -3.392 -27.962 1.00 82.94 110 ASP A O 1
ATOM 858 N N . LEU A 1 111 ? -1.271 -5.527 -27.333 1.00 70.62 111 LEU A N 1
ATOM 859 C CA . LEU A 1 111 ? -1.515 -6.085 -28.668 1.00 70.62 111 LEU A CA 1
ATOM 8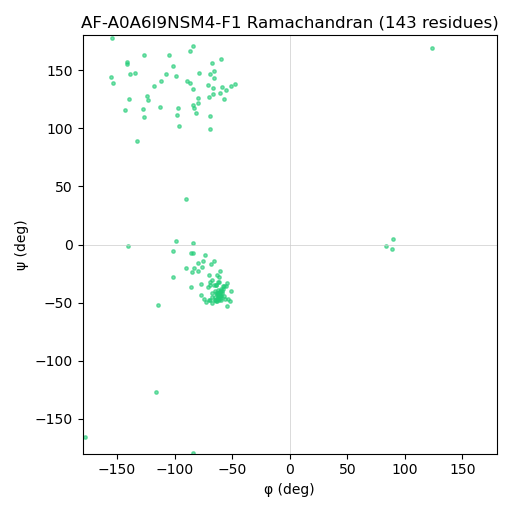60 C C . LEU A 1 111 ? -3.002 -6.123 -29.049 1.00 70.62 111 LEU A C 1
ATOM 862 O O . LEU A 1 111 ? -3.331 -6.171 -30.233 1.00 70.62 111 LEU A O 1
ATOM 866 N N . VAL A 1 112 ? -3.908 -6.116 -28.066 1.00 80.75 112 VAL A N 1
ATOM 867 C CA . VAL A 1 112 ? -5.354 -6.242 -28.290 1.00 80.75 112 VAL A CA 1
ATOM 868 C C . VAL A 1 112 ? -6.104 -5.354 -27.307 1.00 80.75 112 VAL A C 1
ATOM 870 O O . VAL A 1 112 ? -6.093 -5.594 -26.103 1.00 80.75 112 VAL A O 1
ATOM 873 N N . ARG A 1 113 ? -6.811 -4.348 -27.827 1.00 78.06 113 ARG A N 1
ATOM 874 C CA . ARG A 1 113 ? -7.787 -3.590 -27.039 1.00 78.06 113 ARG A CA 1
ATOM 875 C C . ARG A 1 113 ? -9.104 -4.348 -27.032 1.00 78.06 113 ARG A C 1
ATOM 877 O O . ARG A 1 113 ? -9.704 -4.562 -28.085 1.00 78.06 113 ARG A O 1
ATOM 884 N N . THR A 1 114 ? -9.549 -4.764 -25.855 1.00 84.50 114 THR A N 1
ATOM 885 C CA . THR A 1 114 ? -10.876 -5.356 -25.695 1.00 84.50 114 THR A CA 1
ATOM 886 C C . THR A 1 114 ? -11.958 -4.289 -25.909 1.00 84.50 114 THR A C 1
ATOM 888 O O . THR A 1 114 ? -11.740 -3.115 -25.592 1.00 84.50 114 THR A O 1
ATOM 891 N N . PRO A 1 115 ? -13.128 -4.655 -26.466 1.00 85.75 115 PRO A N 1
ATOM 892 C CA . PRO A 1 115 ? -14.239 -3.723 -26.602 1.00 85.75 115 PRO A CA 1
ATOM 893 C C . PRO A 1 115 ? -14.654 -3.184 -25.233 1.00 85.75 115 PRO A C 1
ATOM 895 O O . PRO A 1 115 ? -14.789 -3.945 -24.273 1.00 85.75 115 PRO A O 1
ATOM 898 N N . MET A 1 116 ? -14.884 -1.875 -25.150 1.00 85.44 116 MET A N 1
ATOM 899 C CA . MET A 1 116 ? -15.369 -1.246 -23.928 1.00 85.44 116 MET A CA 1
ATOM 900 C C . MET A 1 116 ? -16.812 -1.687 -23.671 1.00 85.44 116 MET A C 1
ATOM 902 O O . MET A 1 116 ? -17.728 -1.314 -24.402 1.00 85.44 116 MET A O 1
ATOM 906 N N . VAL A 1 117 ? -17.002 -2.488 -22.629 1.00 92.38 117 VAL A N 1
ATOM 907 C CA . VAL A 1 117 ? -18.320 -2.862 -22.109 1.00 92.38 117 VAL A CA 1
ATOM 908 C C . VAL A 1 117 ? -18.634 -2.026 -20.867 1.00 92.38 117 VAL A C 1
ATOM 910 O O . VAL A 1 117 ? -17.705 -1.596 -20.181 1.00 92.38 117 VAL A O 1
ATOM 913 N N . PRO A 1 118 ? -19.915 -1.783 -20.541 1.00 93.19 118 PRO A N 1
ATOM 914 C CA . PRO A 1 118 ? 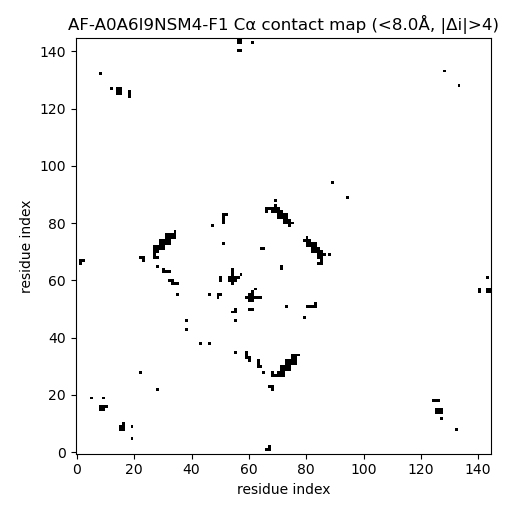-20.273 -1.155 -19.276 1.00 93.19 118 PRO A CA 1
ATOM 915 C C . PRO A 1 118 ? -19.719 -1.963 -18.096 1.00 93.19 118 PRO A C 1
ATOM 917 O O . PRO A 1 118 ? -19.982 -3.161 -17.981 1.00 93.19 118 PRO A O 1
ATOM 920 N N . LEU A 1 119 ? -18.954 -1.307 -17.223 1.00 94.06 119 LEU A N 1
ATOM 921 C CA . LEU A 1 119 ? -18.399 -1.903 -16.008 1.00 94.06 119 LEU A CA 1
ATOM 922 C C . LEU A 1 119 ? -19.129 -1.360 -14.772 1.00 94.06 119 LEU A C 1
ATOM 924 O O . LEU A 1 119 ? -19.543 -0.197 -14.770 1.00 94.06 119 LEU A O 1
ATOM 928 N N . PRO A 1 120 ? -19.293 -2.168 -13.710 1.00 95.69 120 PRO A N 1
ATOM 929 C CA . PRO A 1 120 ? -19.820 -1.673 -12.448 1.00 95.69 120 PRO A CA 1
ATOM 930 C C . PRO A 1 120 ? -18.844 -0.676 -11.812 1.00 95.69 120 PRO A C 1
ATOM 932 O O . PRO A 1 120 ? -17.626 -0.799 -11.945 1.00 95.69 120 PRO A O 1
ATOM 935 N N . MET A 1 121 ? -19.385 0.292 -11.076 1.00 97.00 121 MET A N 1
ATOM 936 C CA . MET A 1 121 ? -18.568 1.246 -10.329 1.00 97.00 121 MET A CA 1
ATOM 937 C C . MET A 1 121 ? -17.802 0.537 -9.201 1.00 97.00 121 MET A C 1
ATOM 939 O O . MET A 1 121 ? -18.417 -0.234 -8.455 1.00 97.00 121 MET A O 1
ATOM 943 N N . PRO A 1 122 ? -16.495 0.815 -9.019 1.00 97.00 122 PRO A N 1
ATOM 944 C CA . PRO A 1 122 ? -15.757 0.337 -7.859 1.00 97.00 122 PRO A CA 1
ATOM 945 C C . PRO A 1 122 ? -16.437 0.760 -6.553 1.00 97.00 122 PRO A C 1
ATOM 947 O O . PRO A 1 122 ? -16.827 1.917 -6.376 1.00 97.00 122 PRO A O 1
ATOM 950 N N . GLN A 1 123 ? -16.584 -0.183 -5.623 1.00 97.38 123 GLN A N 1
ATOM 951 C CA . GLN A 1 123 ? -17.242 0.072 -4.348 1.00 97.38 123 GLN A CA 1
ATOM 952 C C . GLN A 1 123 ? -16.286 0.773 -3.376 1.00 97.38 123 GLN A C 1
ATOM 954 O O . GLN A 1 123 ? -15.254 0.220 -2.999 1.00 97.38 123 GLN A O 1
ATOM 959 N N . LYS A 1 124 ? -16.671 1.961 -2.897 1.00 97.94 124 LYS A N 1
ATOM 960 C CA . LYS A 1 124 ? -15.962 2.633 -1.805 1.00 97.94 124 LYS A CA 1
ATOM 961 C C . LYS A 1 124 ? -16.194 1.889 -0.488 1.00 97.94 124 LYS A C 1
ATOM 963 O O . LYS A 1 124 ? -17.334 1.642 -0.094 1.00 97.94 124 LYS A O 1
ATOM 968 N N . LEU A 1 125 ? -15.107 1.548 0.200 1.00 97.38 125 LEU A N 1
ATOM 969 C CA . LEU A 1 125 ? -15.152 0.968 1.539 1.00 97.38 125 LEU A CA 1
ATOM 970 C C . LEU A 1 125 ? -15.266 2.098 2.564 1.00 97.38 125 LEU A C 1
ATOM 972 O O . LEU A 1 125 ? -14.422 2.992 2.614 1.00 97.38 125 LEU A O 1
ATOM 976 N N . HIS A 1 126 ? -16.339 2.084 3.349 1.00 96.00 126 HIS A N 1
ATOM 977 C CA . HIS A 1 126 ? -16.617 3.115 4.343 1.00 96.00 126 HIS A CA 1
ATOM 978 C C . HIS A 1 126 ? -16.190 2.660 5.737 1.00 96.00 126 HIS A C 1
ATOM 980 O O . HIS A 1 126 ? -16.336 1.485 6.082 1.00 96.00 126 HIS A O 1
ATOM 986 N N . PHE A 1 127 ? -15.710 3.614 6.533 1.00 94.38 127 PHE A N 1
ATOM 987 C CA . PHE A 1 127 ? -15.435 3.434 7.951 1.00 94.38 127 PHE A CA 1
ATOM 988 C C . PHE A 1 127 ? -16.226 4.459 8.768 1.00 94.38 127 PHE A C 1
ATOM 990 O O . PHE A 1 127 ? -16.115 5.665 8.550 1.00 94.38 127 PHE A O 1
ATOM 997 N N . ASN A 1 128 ? -17.023 3.963 9.707 1.00 94.06 128 ASN A N 1
ATOM 998 C CA . ASN A 1 128 ? -17.699 4.727 10.741 1.00 94.06 128 ASN A CA 1
ATOM 999 C C . ASN A 1 128 ? -16.699 4.992 11.870 1.00 94.06 128 ASN A C 1
ATOM 1001 O O . ASN A 1 128 ? -16.246 4.059 12.537 1.00 94.06 128 ASN A O 1
ATOM 1005 N N . ILE A 1 129 ? -16.341 6.262 12.058 1.00 91.94 129 ILE A N 1
ATOM 1006 C CA . ILE A 1 129 ? -15.323 6.689 13.022 1.00 91.94 129 ILE A CA 1
ATOM 1007 C C . ILE A 1 129 ? -16.008 7.167 14.303 1.00 91.94 129 ILE A C 1
ATOM 1009 O O . ILE A 1 129 ? -16.678 8.200 14.305 1.00 91.94 129 ILE A O 1
ATOM 1013 N N . THR A 1 130 ? -15.835 6.415 15.389 1.00 91.25 130 THR A N 1
ATOM 1014 C CA . THR A 1 130 ? -16.279 6.812 16.733 1.00 91.25 130 THR A CA 1
ATOM 1015 C C . THR A 1 130 ? -15.202 7.658 17.429 1.00 91.25 130 THR A C 1
ATOM 1017 O O . THR A 1 130 ? -14.060 7.699 16.957 1.00 91.25 130 THR A O 1
ATOM 1020 N N . PRO A 1 131 ? -15.516 8.346 18.544 1.00 93.62 131 PRO A N 1
ATOM 1021 C CA . PRO A 1 131 ? -14.513 9.070 19.326 1.00 93.62 131 PRO A CA 1
ATOM 1022 C C . PRO A 1 131 ? -13.337 8.193 19.780 1.00 93.62 131 PRO A C 1
ATOM 1024 O O . PRO A 1 131 ? -12.201 8.658 19.777 1.00 93.62 131 PRO A O 1
ATOM 1027 N N . GLU A 1 132 ? -13.592 6.928 20.114 1.00 90.25 132 GLU A N 1
ATOM 1028 C CA . GLU A 1 132 ? -12.570 5.959 20.518 1.00 90.25 132 GLU A CA 1
ATOM 1029 C C . GLU A 1 132 ? -11.649 5.612 19.346 1.00 90.25 132 GLU A C 1
ATOM 1031 O O . GLU A 1 132 ? -10.441 5.783 19.454 1.00 90.25 132 GLU A O 1
ATOM 1036 N N . ILE A 1 133 ? -12.213 5.258 18.183 1.00 90.56 133 ILE A N 1
ATOM 1037 C CA . ILE A 1 133 ? -11.422 4.990 16.969 1.00 90.56 133 ILE A CA 1
ATOM 1038 C C . ILE A 1 133 ? -10.600 6.222 16.587 1.00 90.56 133 ILE A C 1
A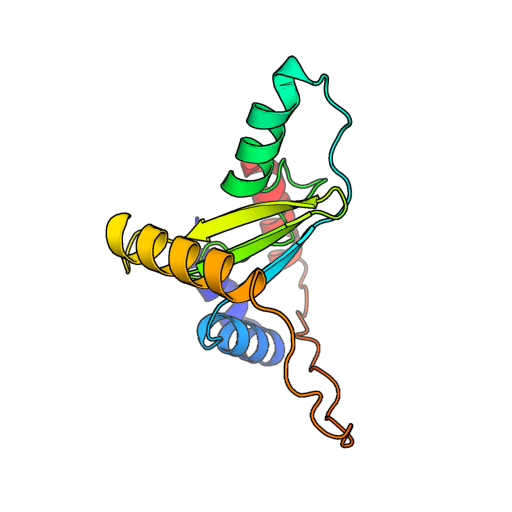TOM 1040 O O . ILE A 1 133 ? -9.446 6.108 16.182 1.00 90.56 133 ILE A O 1
ATOM 1044 N N . LYS A 1 134 ? -11.182 7.419 16.712 1.00 93.06 134 LYS A N 1
ATOM 1045 C CA . LYS A 1 134 ? -10.464 8.661 16.434 1.00 93.06 134 LYS A CA 1
ATOM 1046 C C . LYS A 1 134 ? -9.281 8.849 17.381 1.00 93.06 134 LYS A C 1
ATOM 1048 O O . LYS A 1 134 ? -8.217 9.241 16.918 1.00 93.06 134 LYS A O 1
ATOM 1053 N N . LYS A 1 135 ? -9.453 8.561 18.671 1.00 93.75 135 LYS A N 1
ATOM 1054 C CA . LYS A 1 135 ? -8.364 8.599 19.650 1.00 93.75 135 LYS A CA 1
ATOM 1055 C C . LYS A 1 135 ? -7.253 7.617 19.270 1.00 93.75 135 LYS A C 1
ATOM 1057 O O . LYS A 1 135 ? -6.100 8.031 19.216 1.00 93.75 135 LYS A O 1
ATOM 1062 N N . ASP A 1 136 ? -7.598 6.377 18.931 1.00 91.56 136 ASP A N 1
ATOM 1063 C CA . ASP A 1 136 ? -6.603 5.375 18.542 1.00 91.56 136 ASP A CA 1
ATOM 1064 C C . ASP A 1 136 ? -5.860 5.773 17.251 1.00 91.56 136 ASP A C 1
ATOM 1066 O O . ASP A 1 136 ? -4.664 5.524 17.116 1.00 91.56 136 ASP A O 1
ATOM 1070 N N . ILE A 1 137 ? -6.546 6.432 16.304 1.00 93.31 137 ILE A N 1
ATOM 1071 C CA . ILE A 1 137 ? -5.913 7.006 15.108 1.00 93.31 137 ILE A CA 1
ATOM 1072 C C . ILE A 1 137 ? -4.886 8.072 15.503 1.00 93.31 137 ILE A C 1
ATOM 1074 O O . ILE A 1 137 ? -3.775 8.039 14.986 1.00 93.31 137 ILE A O 1
ATOM 1078 N N . GLU A 1 138 ? -5.218 9.007 16.398 1.00 95.56 138 GLU A N 1
ATOM 1079 C CA . GLU A 1 138 ? -4.265 10.042 16.828 1.00 95.56 138 GLU A CA 1
ATOM 1080 C C . GLU A 1 138 ? -3.062 9.442 17.576 1.00 95.56 138 GLU A C 1
ATOM 1082 O O . GLU A 1 138 ? -1.925 9.831 17.316 1.00 95.56 138 GLU A O 1
ATOM 1087 N N . GLU A 1 139 ? -3.275 8.438 18.432 1.00 95.19 139 GLU A N 1
ATOM 1088 C CA . GLU A 1 139 ? -2.179 7.701 19.080 1.00 95.19 139 GLU A CA 1
ATOM 1089 C C . GLU A 1 139 ? -1.279 6.997 18.050 1.00 95.19 139 GLU A C 1
ATOM 1091 O O . GLU A 1 139 ? -0.053 7.061 18.148 1.00 95.19 139 GLU A O 1
ATOM 1096 N N . ALA A 1 140 ? -1.868 6.386 17.017 1.00 93.44 140 ALA A N 1
ATOM 1097 C CA . ALA A 1 140 ? -1.117 5.747 15.941 1.00 93.44 140 ALA A CA 1
ATOM 1098 C C . ALA A 1 140 ? -0.303 6.745 15.101 1.00 93.44 140 ALA A C 1
ATOM 1100 O O . ALA A 1 140 ? 0.798 6.406 14.670 1.00 93.44 140 ALA A O 1
ATOM 1101 N N . LYS A 1 141 ? -0.804 7.971 14.886 1.00 94.19 141 LYS A N 1
ATOM 1102 C CA . LYS A 1 141 ? -0.039 9.035 14.214 1.00 94.19 141 LYS A CA 1
ATOM 1103 C C . LYS A 1 141 ? 1.190 9.424 15.028 1.00 94.19 141 LYS A C 1
ATOM 1105 O O . LYS A 1 141 ? 2.287 9.425 14.487 1.00 94.19 141 LYS A O 1
ATOM 1110 N N . HIS A 1 142 ? 1.016 9.664 16.329 1.00 94.06 142 HIS A N 1
ATOM 1111 C CA . HIS A 1 142 ? 2.120 9.996 17.232 1.00 94.06 142 HIS A CA 1
ATOM 1112 C C . HIS A 1 142 ? 3.180 8.896 17.343 1.00 94.06 142 HIS A C 1
ATOM 1114 O O . HIS A 1 142 ? 4.323 9.197 17.654 1.00 94.06 142 HIS A O 1
ATOM 1120 N N . ALA A 1 143 ? 2.809 7.631 17.137 1.00 93.38 143 ALA A N 1
ATOM 1121 C CA . ALA A 1 143 ? 3.757 6.520 17.123 1.00 93.38 143 ALA A CA 1
ATOM 1122 C C . ALA A 1 143 ? 4.468 6.331 15.768 1.00 93.38 143 ALA A C 1
ATOM 1124 O O . ALA A 1 143 ? 5.482 5.637 15.715 1.00 93.38 143 ALA A O 1
ATOM 1125 N N . MET A 1 144 ? 3.901 6.864 14.680 1.00 90.75 144 MET A N 1
ATOM 1126 C CA . MET A 1 144 ? 4.465 6.792 13.327 1.00 90.75 144 MET A CA 1
ATOM 1127 C C . MET A 1 144 ? 5.466 7.920 13.054 1.00 90.75 144 MET A C 1
ATOM 1129 O O . MET A 1 144 ? 6.437 7.694 12.332 1.00 90.75 144 MET A O 1
ATOM 1133 N N . ASP A 1 145 ? 5.187 9.113 13.584 1.00 90.44 145 ASP A N 1
ATOM 1134 C CA . ASP A 1 145 ? 6.003 10.325 13.428 1.00 90.44 145 ASP A CA 1
ATOM 1135 C C . ASP A 1 145 ? 7.147 10.394 14.454 1.00 90.44 145 ASP A C 1
ATOM 1137 O O . ASP A 1 145 ? 8.249 10.847 14.066 1.00 90.44 145 ASP A O 1
#